Protein AF-A0A1B6M8R6-F1 (afdb_monomer_lite)

Foldseek 3Di:
DDLVVLLVLLVVLLVLLVVLLVQLLVLLPDPPHDPVSVVSNVVSLVSNLVSLVSNLVSLVVVSDALVRSPDVLLVVLSLCSLVPRPVVSCCVRVVDDPVNVVVSVVSSVSSNVSSVSSVVSSVVRVVVVVVVVVPPPDD

Secondary structure (DSSP, 8-state):
--HHHHHHHHHHHHHHHHHHHHHHHHHHTSSS--HHHHHHHHHHHHHHHHHHHHHHHHHHTTSS-HHHH-SHHHHTTTTHHHHTS-HHHHHHHH---HHHHHHHHHHHHHHHHHHHHHHHHHHHHHHHHHHHHTT----

Radius of gyration: 18.16 Å; chains: 1; bounding box: 40×27×61 Å

Structure (mmCIF, N/CA/C/O backbone):
data_AF-A0A1B6M8R6-F1
#
_entry.id   AF-A0A1B6M8R6-F1
#
loop_
_atom_site.group_PDB
_atom_site.id
_atom_site.type_symbol
_atom_site.label_atom_id
_atom_site.label_alt_id
_atom_site.label_comp_id
_atom_site.label_asym_id
_atom_site.label_entity_id
_atom_site.label_seq_id
_atom_site.pdbx_PDB_ins_code
_atom_site.Cartn_x
_atom_site.Cartn_y
_atom_site.Cartn_z
_atom_site.occupancy
_atom_site.B_iso_or_equiv
_atom_site.auth_seq_id
_atom_site.auth_comp_id
_atom_site.auth_asym_id
_atom_site.auth_atom_id
_atom_site.pdbx_PDB_model_num
ATOM 1 N N . LEU A 1 1 ? 19.987 -16.522 -11.161 1.00 50.09 1 LEU A N 1
ATOM 2 C CA . LEU A 1 1 ? 18.749 -17.065 -11.768 1.00 50.09 1 LEU A CA 1
ATOM 3 C C . LEU A 1 1 ? 18.689 -16.599 -13.223 1.00 50.09 1 LEU A C 1
ATOM 5 O O . LEU A 1 1 ? 19.413 -15.678 -13.564 1.00 50.09 1 LEU A O 1
ATOM 9 N N . SER A 1 2 ? 17.912 -17.254 -14.088 1.00 54.34 2 SER A N 1
ATOM 10 C CA . SER A 1 2 ? 17.710 -16.801 -15.477 1.00 54.34 2 SER A CA 1
ATOM 11 C C . SER A 1 2 ? 16.906 -15.492 -15.507 1.00 54.34 2 SER A C 1
ATOM 13 O O . SER A 1 2 ? 15.893 -15.418 -14.813 1.00 54.34 2 SER A O 1
ATOM 15 N N . LEU A 1 3 ? 17.293 -14.531 -16.360 1.00 54.47 3 LEU A N 1
ATOM 16 C CA . LEU A 1 3 ? 16.555 -13.284 -16.662 1.00 54.47 3 LEU A CA 1
ATOM 17 C C . LEU A 1 3 ? 15.056 -13.519 -16.944 1.00 54.47 3 LEU A C 1
ATOM 19 O O . LEU A 1 3 ? 14.214 -12.666 -16.684 1.00 54.47 3 LEU A O 1
ATOM 23 N N . HIS A 1 4 ? 14.700 -14.708 -17.438 1.00 55.22 4 HIS A N 1
ATOM 24 C CA . HIS A 1 4 ? 13.316 -15.097 -17.706 1.00 55.22 4 HIS A CA 1
ATOM 25 C C . HIS A 1 4 ? 12.482 -15.328 -16.430 1.00 55.22 4 HIS A C 1
ATOM 27 O O . HIS A 1 4 ? 11.308 -14.974 -16.389 1.00 55.22 4 HIS A O 1
ATOM 33 N N . LEU A 1 5 ? 13.078 -15.901 -15.376 1.00 56.94 5 LEU A N 1
ATOM 34 C CA . LEU A 1 5 ? 12.411 -16.112 -14.078 1.00 56.94 5 LEU A CA 1
ATOM 35 C C . LEU A 1 5 ? 12.198 -14.791 -13.327 1.00 56.94 5 LEU A C 1
ATOM 37 O O . LEU A 1 5 ? 11.224 -14.637 -12.599 1.00 56.94 5 LEU A O 1
ATOM 41 N N . GLN A 1 6 ? 13.111 -13.854 -13.542 1.00 58.09 6 GLN A N 1
ATOM 42 C CA . GLN A 1 6 ? 13.115 -12.507 -12.987 1.00 58.09 6 GLN A CA 1
ATOM 43 C C . GLN A 1 6 ? 11.986 -11.641 -13.576 1.00 58.09 6 GLN A C 1
ATOM 45 O O . GLN A 1 6 ? 11.116 -11.171 -12.844 1.00 58.09 6 GLN A O 1
ATOM 50 N N . GLY A 1 7 ? 11.848 -11.613 -14.908 1.00 58.47 7 GLY A N 1
ATOM 51 C CA . GLY A 1 7 ? 10.706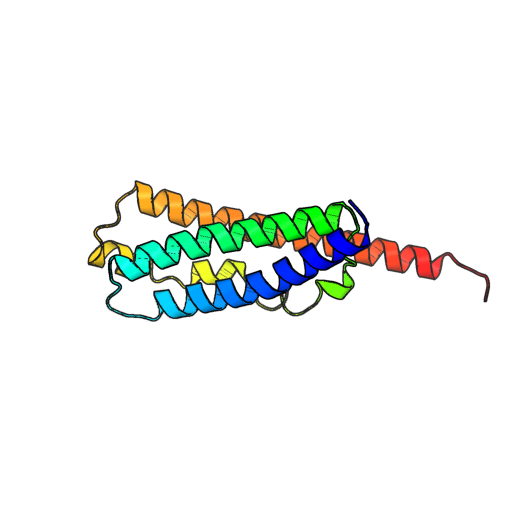 -10.963 -15.565 1.00 58.47 7 GLY A CA 1
ATOM 52 C C . GLY A 1 7 ? 9.334 -11.533 -15.159 1.00 58.47 7 GLY A C 1
ATOM 53 O O . GLY A 1 7 ? 8.369 -10.784 -15.035 1.00 58.47 7 GLY A O 1
ATOM 54 N N . LEU A 1 8 ? 9.231 -12.841 -14.885 1.00 66.38 8 LEU A N 1
ATOM 55 C CA . LEU A 1 8 ? 7.999 -13.471 -14.379 1.00 66.38 8 LEU A CA 1
ATOM 56 C C . LEU A 1 8 ? 7.633 -13.010 -12.957 1.00 66.38 8 LEU A C 1
ATOM 58 O O . LEU A 1 8 ? 6.449 -12.849 -12.655 1.00 66.38 8 LEU A O 1
ATOM 62 N N . ARG A 1 9 ? 8.629 -12.770 -12.093 1.00 69.88 9 ARG A N 1
ATOM 63 C CA . ARG A 1 9 ? 8.415 -12.270 -10.726 1.00 69.88 9 ARG A CA 1
ATOM 64 C C . ARG A 1 9 ? 7.826 -10.863 -10.743 1.00 69.88 9 ARG A C 1
ATOM 66 O O . ARG A 1 9 ? 6.834 -10.618 -10.066 1.00 69.88 9 ARG A O 1
ATOM 73 N N . ALA A 1 10 ? 8.367 -9.977 -11.573 1.00 70.69 10 ALA A N 1
ATOM 74 C CA . ALA A 1 10 ? 7.854 -8.619 -11.710 1.00 70.69 10 ALA A CA 1
ATOM 75 C C . ALA A 1 10 ? 6.403 -8.566 -12.213 1.00 70.69 10 ALA A C 1
ATOM 77 O O . ALA A 1 10 ? 5.594 -7.774 -11.732 1.00 70.69 10 ALA A O 1
ATOM 78 N N . GLN A 1 11 ? 6.047 -9.435 -13.163 1.00 72.00 11 GLN A N 1
ATOM 79 C CA . GLN A 1 11 ? 4.672 -9.547 -13.662 1.00 72.00 11 GLN A CA 1
ATOM 80 C C . GLN A 1 11 ? 3.707 -10.033 -12.586 1.00 72.00 11 GLN A C 1
ATOM 82 O O . GLN A 1 11 ? 2.596 -9.513 -12.460 1.00 72.00 11 GLN A O 1
ATOM 87 N N . TYR A 1 12 ? 4.140 -11.025 -11.807 1.00 78.12 12 TYR A N 1
ATOM 88 C CA . TYR A 1 12 ? 3.383 -11.526 -10.672 1.00 78.12 12 TYR A CA 1
ATOM 89 C C . TYR A 1 12 ? 3.166 -10.426 -9.626 1.00 78.12 12 TYR A C 1
ATOM 91 O O . TYR A 1 12 ? 2.024 -10.194 -9.228 1.00 78.12 12 TYR A O 1
ATOM 99 N N . ALA A 1 13 ? 4.227 -9.702 -9.255 1.00 76.69 13 ALA A N 1
ATOM 100 C CA . ALA A 1 13 ? 4.147 -8.598 -8.306 1.00 76.69 13 ALA A CA 1
ATOM 101 C C . ALA A 1 13 ? 3.195 -7.500 -8.794 1.00 76.69 13 ALA A C 1
ATOM 103 O O . ALA A 1 13 ? 2.285 -7.104 -8.067 1.00 76.69 13 ALA A O 1
ATOM 104 N N . TYR A 1 14 ? 3.303 -7.096 -10.064 1.00 75.00 14 TYR A N 1
ATOM 105 C CA . TYR A 1 14 ? 2.411 -6.108 -10.674 1.00 75.00 14 TYR A CA 1
ATOM 106 C C . TYR A 1 14 ? 0.937 -6.516 -10.584 1.00 75.00 14 TYR A C 1
ATOM 108 O O . TYR A 1 14 ? 0.105 -5.728 -10.136 1.00 75.00 14 TYR A O 1
ATOM 116 N N . GLY A 1 15 ? 0.603 -7.755 -10.961 1.00 77.31 15 GLY A N 1
ATOM 117 C CA . GLY A 1 15 ? -0.765 -8.265 -10.854 1.00 77.31 15 GLY A CA 1
ATOM 118 C C . GLY A 1 15 ? -1.265 -8.313 -9.408 1.00 77.31 15 GLY A C 1
ATOM 119 O O . GLY A 1 15 ? -2.413 -7.957 -9.133 1.00 77.31 15 GLY A O 1
ATOM 120 N N . LYS A 1 16 ? -0.393 -8.697 -8.468 1.00 83.88 16 LYS A N 1
ATOM 121 C CA . LYS A 1 16 ? -0.742 -8.804 -7.050 1.00 83.88 16 LYS A CA 1
ATOM 122 C C . LYS A 1 16 ? -0.964 -7.464 -6.367 1.00 83.88 16 LYS A C 1
ATOM 124 O O . LYS A 1 16 ? -1.834 -7.402 -5.503 1.00 83.88 16 LYS A O 1
ATOM 129 N N . VAL A 1 17 ? -0.272 -6.397 -6.765 1.00 84.38 17 VAL A N 1
ATOM 130 C CA . VAL A 1 17 ? -0.492 -5.061 -6.183 1.00 84.38 17 VAL A CA 1
ATOM 131 C C . VAL A 1 17 ? -1.952 -4.612 -6.337 1.00 84.38 17 VAL A C 1
ATOM 133 O O . VAL A 1 17 ? -2.538 -4.125 -5.371 1.00 84.38 17 VAL A O 1
ATOM 136 N N . PHE A 1 18 ? -2.572 -4.820 -7.504 1.00 80.88 18 PHE A N 1
ATOM 137 C CA . PHE A 1 18 ? -3.979 -4.448 -7.717 1.00 80.88 18 PHE A CA 1
ATOM 138 C C . PHE A 1 18 ? -4.946 -5.321 -6.923 1.00 80.88 18 PHE A C 1
ATOM 140 O O . PHE A 1 18 ? -5.836 -4.797 -6.261 1.00 80.88 18 PHE A O 1
ATOM 147 N N . GLU A 1 19 ? -4.742 -6.640 -6.935 1.00 85.50 19 GLU A N 1
ATOM 148 C CA . GLU A 1 19 ? -5.566 -7.572 -6.157 1.00 85.50 19 GLU A CA 1
ATOM 149 C C . GLU A 1 19 ? -5.527 -7.228 -4.659 1.00 85.50 19 GLU A C 1
ATOM 151 O O . GLU A 1 19 ? -6.551 -7.234 -3.978 1.00 85.50 19 GLU A O 1
ATOM 156 N N . LEU A 1 20 ? -4.347 -6.886 -4.139 1.00 88.19 20 LEU A N 1
ATOM 157 C CA . LEU A 1 20 ? -4.171 -6.492 -2.745 1.00 88.19 20 LEU A CA 1
ATOM 158 C C . LEU A 1 20 ? -4.841 -5.146 -2.445 1.00 88.19 20 LEU A C 1
ATOM 160 O O . LEU A 1 20 ? -5.511 -5.036 -1.420 1.00 88.19 20 LEU A O 1
ATOM 164 N N . ALA A 1 21 ? -4.739 -4.159 -3.340 1.00 84.94 21 ALA A N 1
ATOM 165 C CA . ALA A 1 21 ? -5.439 -2.882 -3.197 1.00 84.94 21 ALA A CA 1
ATOM 166 C C . ALA A 1 21 ? -6.972 -3.050 -3.191 1.00 84.94 21 ALA A C 1
ATOM 168 O O . ALA A 1 21 ? -7.665 -2.432 -2.374 1.00 84.94 21 ALA A O 1
ATOM 169 N N . ASP A 1 22 ? -7.509 -3.928 -4.041 1.00 85.81 22 ASP A N 1
ATOM 170 C CA . ASP A 1 22 ? -8.934 -4.270 -4.060 1.00 85.81 22 ASP A CA 1
ATOM 171 C C . ASP A 1 22 ? -9.358 -4.990 -2.774 1.00 85.81 22 ASP A C 1
ATOM 173 O O . ASP A 1 22 ? -10.402 -4.669 -2.198 1.00 85.81 22 ASP A O 1
ATOM 177 N N . ASN A 1 23 ? -8.533 -5.911 -2.270 1.00 87.81 23 ASN A N 1
ATOM 178 C CA . ASN A 1 23 ? -8.788 -6.609 -1.010 1.00 87.81 23 ASN A CA 1
ATOM 179 C C . ASN A 1 23 ? -8.829 -5.638 0.175 1.00 87.81 23 ASN A C 1
ATOM 181 O O . ASN A 1 23 ? -9.804 -5.659 0.932 1.00 87.81 23 ASN A O 1
ATOM 185 N N . ILE A 1 24 ? -7.834 -4.750 0.293 1.00 87.50 24 ILE A N 1
ATOM 186 C CA . ILE A 1 24 ? -7.793 -3.669 1.294 1.00 87.50 24 ILE A CA 1
ATOM 187 C C . ILE A 1 24 ? -9.065 -2.818 1.181 1.00 87.50 24 ILE A C 1
ATOM 189 O O . ILE A 1 24 ? -9.755 -2.594 2.177 1.00 87.50 24 ILE A O 1
ATOM 193 N N . THR A 1 25 ? -9.432 -2.429 -0.046 1.00 85.06 25 THR A N 1
ATOM 194 C CA . THR A 1 25 ? -10.652 -1.662 -0.334 1.00 85.06 25 THR A CA 1
ATOM 195 C C . THR A 1 25 ? -11.928 -2.364 0.094 1.00 85.06 25 THR A C 1
ATOM 197 O O . THR A 1 25 ? -12.839 -1.729 0.628 1.00 85.06 25 THR A O 1
ATOM 200 N N . SER A 1 26 ? -12.020 -3.671 -0.126 1.00 86.75 26 SER A N 1
ATOM 201 C CA . SER A 1 26 ? -13.194 -4.444 0.267 1.00 86.75 26 SER A CA 1
ATOM 202 C C . SER A 1 26 ? -13.360 -4.498 1.785 1.00 86.75 26 SER A C 1
ATOM 204 O O . SER A 1 26 ? -14.489 -4.471 2.270 1.00 86.75 26 SER A O 1
ATOM 206 N N . ILE A 1 27 ? -12.252 -4.536 2.531 1.00 85.12 27 ILE A N 1
ATOM 207 C CA . ILE A 1 27 ? -12.258 -4.662 3.988 1.00 85.12 27 ILE A CA 1
ATOM 208 C C . ILE A 1 27 ? -12.746 -3.376 4.630 1.00 85.12 27 ILE A C 1
ATOM 210 O O . ILE A 1 27 ? -13.694 -3.412 5.407 1.00 85.12 27 ILE A O 1
ATOM 214 N N . TYR A 1 28 ? -12.160 -2.229 4.277 1.00 77.00 28 TYR A N 1
ATOM 215 C CA . TYR A 1 28 ? -12.524 -0.979 4.947 1.00 77.00 28 TYR A CA 1
ATOM 216 C C . TYR A 1 28 ? -13.919 -0.463 4.562 1.00 77.00 28 TYR A C 1
ATOM 218 O O . TYR A 1 28 ? -14.465 0.403 5.242 1.00 77.00 28 TYR A O 1
ATOM 226 N N . LYS A 1 29 ? -14.519 -0.997 3.488 1.00 83.00 29 LYS A N 1
ATOM 227 C CA . LYS A 1 29 ? -15.925 -0.753 3.126 1.00 83.00 29 LYS A CA 1
ATOM 228 C C . LYS A 1 29 ? -16.920 -1.525 3.995 1.00 83.00 29 LYS A C 1
ATOM 230 O O . LYS A 1 29 ? -18.111 -1.219 3.944 1.00 83.00 29 LYS A O 1
ATOM 235 N N . LYS A 1 30 ? -16.478 -2.524 4.764 1.00 79.25 30 LYS A N 1
ATOM 236 C CA . LYS A 1 30 ? -17.338 -3.218 5.727 1.00 79.25 30 LYS A CA 1
ATOM 237 C C . LYS A 1 30 ? -17.499 -2.350 6.968 1.00 79.25 30 LYS A C 1
ATOM 239 O O . LYS A 1 30 ? -16.537 -1.792 7.490 1.00 79.25 30 LYS A O 1
ATOM 244 N N . THR A 1 31 ? -18.730 -2.209 7.445 1.00 74.56 31 THR A N 1
ATOM 245 C CA . THR A 1 31 ? -19.021 -1.424 8.646 1.00 74.56 31 THR A CA 1
ATOM 246 C C . THR A 1 31 ? -20.180 -2.070 9.410 1.00 74.56 31 THR A C 1
ATOM 248 O O . THR A 1 31 ? -21.217 -2.328 8.793 1.00 74.56 31 THR A O 1
ATOM 251 N N . PRO A 1 32 ? -20.049 -2.311 10.729 1.00 82.94 32 PRO A N 1
ATOM 252 C CA . PRO A 1 32 ? -18.850 -2.102 11.554 1.00 82.94 32 PRO A CA 1
ATOM 253 C C . PRO A 1 32 ? -17.717 -3.094 11.211 1.00 82.94 32 PRO A C 1
ATOM 255 O O . PRO A 1 32 ? -18.016 -4.218 10.803 1.00 82.94 32 PRO A O 1
ATOM 258 N N . PRO A 1 33 ? -16.437 -2.695 11.340 1.00 84.44 33 PRO A N 1
ATOM 259 C CA . PRO A 1 33 ? -15.314 -3.611 11.166 1.00 84.44 33 PRO A CA 1
ATOM 260 C C . PRO A 1 33 ? -15.250 -4.628 12.314 1.00 84.44 33 PRO A C 1
ATOM 262 O O . PRO A 1 33 ? -15.656 -4.347 13.442 1.00 84.44 33 PRO A O 1
ATOM 265 N N . THR A 1 34 ? -14.727 -5.815 12.021 1.00 88.88 34 THR A N 1
ATOM 266 C CA . THR A 1 34 ? -14.467 -6.877 13.003 1.00 88.88 34 THR A CA 1
ATOM 267 C C . THR A 1 34 ? -12.966 -7.040 13.261 1.00 88.88 34 THR A C 1
ATOM 269 O O . THR A 1 34 ? -12.144 -6.550 12.489 1.00 88.88 34 THR A O 1
ATOM 272 N N . VAL A 1 35 ? -12.595 -7.779 14.312 1.00 86.25 35 VAL A N 1
ATOM 273 C CA . VAL A 1 35 ? -11.188 -8.150 14.576 1.00 86.25 35 VAL A CA 1
ATOM 274 C C . VAL A 1 35 ? -10.577 -8.898 13.381 1.00 86.25 35 VAL A C 1
ATOM 276 O O . VAL A 1 35 ? -9.424 -8.669 13.019 1.00 86.25 35 VAL A O 1
ATOM 279 N N . ASP A 1 36 ? -11.362 -9.747 12.710 1.00 88.88 36 ASP A N 1
ATOM 280 C CA . ASP A 1 36 ? -10.915 -10.431 11.494 1.00 88.88 36 ASP A CA 1
ATOM 281 C C . ASP A 1 36 ? -10.647 -9.437 10.357 1.00 88.88 36 ASP A C 1
ATOM 283 O O . ASP A 1 36 ? -9.708 -9.619 9.585 1.00 88.88 36 ASP A O 1
ATOM 287 N N . ASP A 1 37 ? -11.454 -8.382 10.228 1.00 87.81 37 ASP A N 1
ATOM 288 C CA . ASP A 1 37 ? -11.245 -7.347 9.214 1.00 87.81 37 ASP A CA 1
ATOM 289 C C . ASP A 1 37 ? -9.946 -6.568 9.466 1.00 87.81 37 ASP A C 1
ATOM 291 O O . ASP A 1 37 ? -9.196 -6.333 8.522 1.00 87.81 37 ASP A O 1
ATOM 295 N N . GLU A 1 38 ? -9.621 -6.240 10.717 1.00 85.25 38 GLU A N 1
ATOM 296 C CA . GLU A 1 38 ? -8.323 -5.655 11.082 1.00 85.25 38 GLU A CA 1
ATOM 297 C C . GLU A 1 38 ? -7.149 -6.580 10.747 1.00 85.25 38 GLU A C 1
ATOM 299 O O . GLU A 1 38 ? -6.193 -6.153 10.095 1.00 85.25 38 GLU A O 1
ATOM 304 N N . LEU A 1 39 ? -7.224 -7.856 11.135 1.00 86.75 39 LEU A N 1
ATOM 305 C CA . LEU A 1 39 ? -6.155 -8.815 10.863 1.00 86.75 39 LEU A CA 1
ATOM 306 C C . LEU A 1 39 ? -5.908 -8.945 9.353 1.00 86.75 39 LEU A C 1
ATOM 308 O O . LEU A 1 39 ? -4.763 -8.961 8.892 1.00 86.75 39 LEU A O 1
ATOM 312 N N . HIS A 1 40 ? -6.983 -9.013 8.565 1.00 89.94 40 HIS A N 1
ATOM 313 C CA . HIS A 1 40 ? -6.883 -9.047 7.112 1.00 89.94 40 HIS A CA 1
ATOM 314 C C . HIS A 1 40 ? -6.338 -7.737 6.541 1.00 89.94 40 HIS A C 1
ATOM 316 O O . HIS A 1 40 ? -5.527 -7.786 5.615 1.00 89.94 40 HIS A O 1
ATOM 322 N N . LEU A 1 41 ? -6.730 -6.586 7.093 1.00 86.62 41 LEU A N 1
ATOM 323 C CA . LEU A 1 41 ? -6.242 -5.280 6.662 1.00 86.62 41 LEU A CA 1
ATOM 324 C C . LEU A 1 41 ? -4.722 -5.189 6.818 1.00 86.62 41 LEU A C 1
ATOM 326 O O . LEU A 1 41 ? -4.029 -4.896 5.846 1.00 86.62 41 LEU A O 1
ATOM 330 N N . LEU A 1 42 ? -4.203 -5.515 8.005 1.00 86.00 42 LEU A N 1
ATOM 331 C CA . LEU A 1 42 ? -2.768 -5.489 8.301 1.00 86.00 42 LEU A CA 1
ATOM 332 C C . LEU A 1 42 ? -1.994 -6.518 7.467 1.00 86.00 42 LEU A C 1
ATOM 334 O O . LEU A 1 42 ? -0.926 -6.221 6.930 1.00 86.00 42 LEU A O 1
ATOM 338 N N . LYS A 1 43 ? -2.551 -7.721 7.286 1.00 89.44 43 LYS A N 1
ATOM 339 C CA . LYS A 1 43 ? -1.948 -8.755 6.436 1.00 89.44 43 LYS A CA 1
ATOM 340 C C . LYS A 1 43 ? -1.822 -8.294 4.986 1.00 89.44 43 LYS A C 1
ATOM 342 O O . LYS A 1 43 ? -0.758 -8.444 4.384 1.00 89.44 43 LYS A O 1
ATOM 347 N N . TYR A 1 44 ? -2.898 -7.768 4.404 1.00 90.69 44 TYR A N 1
ATOM 348 C CA . TYR A 1 44 ? -2.855 -7.283 3.029 1.00 90.69 44 TYR A CA 1
ATOM 349 C C . TYR A 1 44 ? -2.013 -6.015 2.903 1.00 90.69 44 TYR A C 1
ATOM 351 O O . TYR A 1 44 ? -1.401 -5.836 1.856 1.00 90.69 44 TYR A O 1
ATOM 359 N N . ALA A 1 45 ? -1.886 -5.209 3.964 1.00 86.75 45 ALA A N 1
ATOM 360 C CA . ALA A 1 45 ? -0.949 -4.091 4.021 1.00 86.75 45 ALA A CA 1
ATOM 361 C C . ALA A 1 45 ? 0.498 -4.529 3.820 1.00 86.75 45 ALA A C 1
ATOM 363 O O . ALA A 1 45 ? 1.191 -4.021 2.939 1.00 86.75 45 ALA A O 1
ATOM 364 N N . ALA A 1 46 ? 0.933 -5.501 4.622 1.00 89.12 46 ALA A N 1
ATOM 365 C CA . ALA A 1 46 ? 2.289 -6.022 4.565 1.00 89.12 46 ALA A CA 1
ATOM 366 C C . ALA A 1 46 ? 2.591 -6.618 3.185 1.00 89.12 46 ALA A C 1
ATOM 368 O O . ALA A 1 46 ? 3.602 -6.277 2.577 1.00 89.12 46 ALA A O 1
ATOM 369 N N . LEU A 1 47 ? 1.677 -7.439 2.657 1.00 91.19 47 LEU A N 1
ATOM 370 C CA . LEU A 1 47 ? 1.820 -8.021 1.321 1.00 91.19 47 LEU A CA 1
ATOM 371 C C . LEU A 1 47 ? 1.840 -6.947 0.231 1.00 91.19 47 LEU A C 1
ATOM 373 O O . LEU A 1 47 ? 2.613 -7.050 -0.710 1.00 91.19 47 LEU A O 1
ATOM 377 N N . TYR A 1 48 ? 1.005 -5.915 0.343 1.00 88.94 48 TYR A N 1
ATOM 378 C CA . TYR A 1 48 ? 0.951 -4.834 -0.637 1.00 88.94 48 TYR A CA 1
ATOM 379 C C . TYR A 1 48 ? 2.286 -4.083 -0.710 1.00 88.94 48 TYR A C 1
ATOM 381 O O . TYR A 1 48 ? 2.811 -3.879 -1.802 1.00 88.94 48 TYR A O 1
ATOM 389 N N . MET A 1 49 ? 2.868 -3.733 0.442 1.00 89.12 49 MET A N 1
ATOM 390 C CA . MET A 1 49 ? 4.184 -3.086 0.500 1.00 89.12 49 MET A CA 1
ATOM 391 C C . MET A 1 49 ? 5.303 -4.000 -0.011 1.00 89.12 49 MET A C 1
ATOM 393 O O . MET A 1 49 ? 6.176 -3.535 -0.735 1.00 89.12 49 MET A O 1
ATOM 397 N N . ASP A 1 50 ? 5.254 -5.294 0.310 1.00 90.62 50 ASP A N 1
ATOM 398 C CA . ASP A 1 50 ? 6.202 -6.295 -0.191 1.00 90.62 50 ASP A CA 1
ATOM 399 C C . ASP A 1 50 ? 6.199 -6.369 -1.724 1.00 90.62 50 ASP A C 1
ATOM 401 O O . ASP A 1 50 ? 7.246 -6.291 -2.359 1.00 90.62 50 ASP A O 1
ATOM 405 N N . GLN A 1 51 ? 5.014 -6.391 -2.344 1.00 87.88 51 GLN A N 1
ATOM 406 C CA . GLN A 1 51 ? 4.917 -6.384 -3.806 1.00 87.88 51 GLN A CA 1
ATOM 407 C C . GLN A 1 51 ? 5.363 -5.053 -4.433 1.00 87.88 51 GLN A C 1
ATOM 409 O O . GLN A 1 51 ? 5.852 -5.050 -5.560 1.00 87.88 51 GLN A O 1
ATOM 414 N N . LEU A 1 52 ? 5.215 -3.922 -3.731 1.00 86.81 52 LEU A N 1
ATOM 415 C CA . LEU A 1 52 ? 5.763 -2.643 -4.192 1.00 86.81 52 LEU A CA 1
ATOM 416 C C . LEU A 1 52 ? 7.298 -2.633 -4.170 1.00 86.81 52 LEU A C 1
ATOM 418 O O . LEU A 1 52 ? 7.892 -2.152 -5.131 1.00 86.81 52 LEU A O 1
ATOM 422 N N . MET A 1 53 ? 7.925 -3.180 -3.124 1.00 88.38 53 MET A N 1
ATOM 423 C CA . MET A 1 53 ? 9.387 -3.317 -3.052 1.00 88.38 53 MET A CA 1
ATOM 424 C C . MET A 1 53 ? 9.912 -4.257 -4.143 1.00 88.38 53 MET A C 1
ATOM 426 O O . MET A 1 53 ? 10.843 -3.902 -4.856 1.00 88.38 53 MET A O 1
ATOM 430 N N . ASP A 1 54 ? 9.251 -5.398 -4.362 1.00 86.88 54 ASP A N 1
ATOM 431 C CA .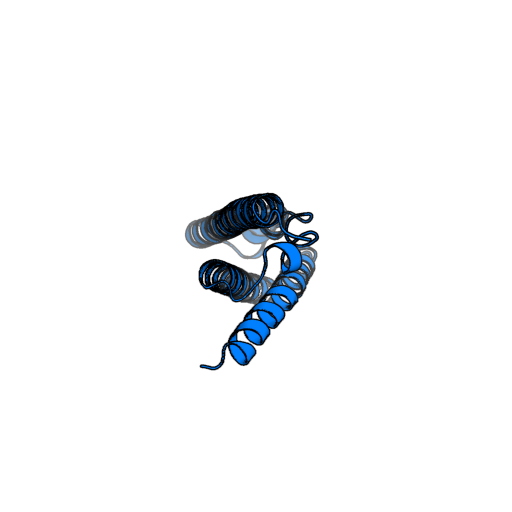 ASP A 1 54 ? 9.604 -6.331 -5.441 1.00 86.88 54 ASP A CA 1
ATOM 432 C C . ASP A 1 54 ? 9.561 -5.667 -6.830 1.00 86.88 54 ASP A C 1
ATOM 434 O O . ASP A 1 54 ? 10.365 -5.985 -7.708 1.00 86.88 54 ASP A O 1
ATOM 438 N N . LEU A 1 55 ? 8.622 -4.740 -7.047 1.00 83.38 55 LEU A N 1
ATOM 439 C CA . LEU A 1 55 ? 8.567 -3.952 -8.277 1.00 83.38 55 LEU A CA 1
ATOM 440 C C . LEU A 1 55 ? 9.685 -2.912 -8.351 1.00 83.38 55 LEU A C 1
ATOM 442 O O . LEU A 1 55 ? 10.190 -2.671 -9.445 1.00 83.38 55 LEU A O 1
ATOM 446 N N . GLU A 1 56 ? 10.047 -2.279 -7.234 1.00 85.50 56 GLU A N 1
ATOM 447 C CA . GLU A 1 56 ? 11.141 -1.302 -7.178 1.00 85.50 56 GLU A CA 1
ATOM 448 C C . GLU A 1 56 ? 12.464 -1.970 -7.556 1.00 85.50 56 GLU A C 1
ATOM 450 O O . GLU A 1 56 ? 13.126 -1.513 -8.490 1.00 85.50 56 GLU A O 1
ATOM 455 N N . ASP A 1 57 ? 12.763 -3.114 -6.938 1.00 85.44 57 ASP A N 1
ATOM 456 C CA . ASP A 1 57 ? 13.942 -3.932 -7.227 1.00 85.44 57 ASP A CA 1
ATOM 457 C C . ASP A 1 57 ? 13.977 -4.363 -8.700 1.00 85.44 57 ASP A C 1
ATOM 459 O O . ASP A 1 57 ? 14.971 -4.164 -9.398 1.00 85.44 57 ASP A O 1
ATOM 463 N N . ALA A 1 58 ? 12.860 -4.883 -9.223 1.00 81.62 58 ALA A N 1
ATOM 464 C CA . ALA A 1 58 ? 12.800 -5.338 -10.609 1.00 81.62 58 ALA A CA 1
ATOM 465 C C . ALA A 1 58 ? 12.979 -4.186 -11.618 1.00 81.62 58 ALA A C 1
ATOM 467 O O . ALA A 1 58 ? 13.536 -4.374 -12.710 1.00 81.62 58 ALA A O 1
ATOM 468 N N . VAL A 1 59 ? 12.505 -2.980 -11.279 1.00 79.38 59 VAL A N 1
ATOM 469 C CA . VAL A 1 59 ? 12.788 -1.784 -12.078 1.00 79.38 59 VAL A CA 1
ATOM 470 C C . VAL A 1 59 ? 14.257 -1.428 -11.982 1.00 79.38 59 VAL A C 1
ATOM 472 O O . VAL A 1 59 ? 14.816 -1.124 -13.030 1.00 79.38 59 VAL A O 1
ATOM 475 N N . ASP A 1 60 ? 14.890 -1.456 -10.810 1.00 82.25 60 ASP A N 1
ATOM 476 C CA . ASP A 1 60 ? 16.310 -1.110 -10.659 1.00 82.25 60 ASP A CA 1
ATOM 477 C C . ASP A 1 60 ? 17.199 -2.042 -11.493 1.00 82.25 60 ASP A C 1
ATOM 479 O O . ASP A 1 60 ? 17.912 -1.584 -12.396 1.00 82.25 60 ASP A O 1
ATOM 483 N N . ASP A 1 61 ? 16.990 -3.351 -11.334 1.00 79.81 61 ASP A N 1
ATOM 484 C CA . ASP A 1 61 ? 17.709 -4.431 -12.020 1.00 79.81 61 ASP A CA 1
ATOM 485 C C . ASP A 1 61 ? 17.481 -4.451 -13.546 1.00 79.81 61 ASP A C 1
ATOM 487 O O . ASP A 1 61 ? 18.170 -5.151 -14.292 1.00 79.81 61 ASP A O 1
ATOM 491 N N . GLY A 1 62 ? 16.528 -3.657 -14.053 1.00 72.75 62 GLY A N 1
ATOM 492 C CA . GLY A 1 62 ? 16.223 -3.570 -15.485 1.00 72.75 62 GLY A CA 1
ATOM 493 C C . GLY A 1 62 ? 15.470 -4.779 -16.031 1.00 72.75 62 GLY A C 1
ATOM 494 O O . GLY A 1 62 ? 15.394 -4.955 -17.246 1.00 72.75 62 GLY A O 1
ATOM 495 N N . GLU A 1 63 ? 14.878 -5.575 -15.144 1.00 71.06 63 GLU A N 1
ATOM 496 C CA . GLU A 1 63 ? 14.076 -6.757 -15.470 1.00 71.06 63 GLU A CA 1
ATOM 497 C C . GLU A 1 63 ? 12.725 -6.380 -16.084 1.00 71.06 63 GLU A C 1
ATOM 499 O O . GLU A 1 63 ? 12.125 -7.152 -16.835 1.00 71.06 63 GLU A O 1
ATOM 504 N N . VAL A 1 64 ? 12.254 -5.167 -15.786 1.00 68.06 64 VAL A N 1
ATOM 505 C CA . VAL A 1 64 ? 10.994 -4.616 -16.283 1.00 68.06 64 VAL A CA 1
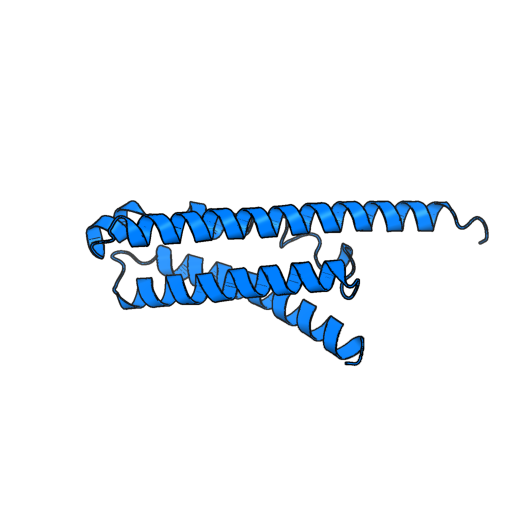ATOM 506 C C . VAL A 1 64 ? 11.259 -3.295 -16.981 1.00 68.06 64 VAL A C 1
ATOM 508 O O . VAL A 1 64 ? 11.930 -2.403 -16.459 1.00 68.06 64 VAL A O 1
ATOM 511 N N . THR A 1 65 ? 10.703 -3.142 -18.181 1.00 64.62 65 THR A N 1
ATOM 512 C CA . THR A 1 65 ? 10.753 -1.855 -18.878 1.00 64.62 65 THR A CA 1
ATOM 513 C C . THR A 1 65 ? 9.740 -0.896 -18.275 1.00 64.62 65 THR A C 1
ATOM 515 O O . THR A 1 65 ? 8.662 -1.292 -17.823 1.00 64.62 65 THR A O 1
ATOM 518 N N . ALA A 1 66 ? 10.047 0.398 -18.332 1.00 59.97 66 ALA A N 1
ATOM 519 C CA . ALA A 1 66 ? 9.148 1.409 -17.800 1.00 59.97 66 ALA A CA 1
ATOM 520 C C . ALA A 1 66 ? 7.780 1.437 -18.505 1.00 59.97 66 ALA A C 1
ATOM 522 O O . ALA A 1 66 ? 6.783 1.823 -17.902 1.00 59.97 66 ALA A O 1
ATOM 523 N N . HIS A 1 67 ? 7.718 0.940 -19.743 1.00 60.53 67 HIS A N 1
ATOM 524 C CA . HIS A 1 67 ? 6.483 0.770 -20.496 1.00 60.53 67 HIS A CA 1
ATOM 525 C C . HIS A 1 67 ? 5.543 -0.288 -19.888 1.00 60.53 67 HIS A C 1
ATOM 527 O O . HIS A 1 67 ? 4.331 -0.088 -19.880 1.00 60.53 67 HIS A O 1
ATOM 533 N N . TRP A 1 68 ? 6.088 -1.374 -19.327 1.00 62.09 68 TRP A N 1
ATOM 534 C CA . TRP A 1 68 ? 5.311 -2.479 -18.744 1.00 62.09 68 TRP A CA 1
ATOM 535 C C . TRP A 1 68 ? 4.598 -2.090 -17.450 1.00 62.09 68 TRP A C 1
ATOM 537 O O . TRP A 1 68 ? 3.456 -2.477 -17.228 1.00 62.09 68 TRP A O 1
ATOM 547 N N . ILE A 1 69 ? 5.263 -1.294 -16.614 1.00 65.25 69 ILE A N 1
ATOM 548 C CA . ILE A 1 69 ? 4.692 -0.789 -15.358 1.00 65.25 69 ILE A CA 1
ATOM 549 C C . ILE A 1 69 ? 3.871 0.497 -15.607 1.00 65.25 69 ILE A C 1
ATOM 551 O O . ILE A 1 69 ? 3.108 0.952 -14.750 1.00 65.25 69 ILE A O 1
ATOM 555 N N . SER A 1 70 ? 3.933 1.071 -16.817 1.00 63.03 70 SER A N 1
ATOM 556 C CA . SER A 1 70 ? 3.176 2.276 -17.159 1.00 63.03 70 SER A CA 1
ATOM 557 C C . SER A 1 70 ? 1.748 1.990 -17.629 1.00 63.03 70 SER A C 1
ATOM 559 O O . SER A 1 70 ? 1.495 1.504 -18.725 1.00 63.03 70 SER A O 1
ATOM 561 N N . ARG A 1 71 ? 0.797 2.382 -16.785 1.00 54.25 71 ARG A N 1
ATOM 562 C CA . ARG A 1 71 ? -0.198 3.455 -17.003 1.00 54.25 71 ARG A CA 1
ATOM 563 C C . ARG A 1 71 ? -1.229 3.375 -15.890 1.00 54.25 71 ARG A C 1
ATOM 565 O O . ARG A 1 71 ? -1.679 4.411 -15.425 1.00 54.25 71 ARG A O 1
ATOM 572 N N . ASP A 1 72 ? -1.547 2.161 -15.451 1.00 55.97 72 ASP A N 1
ATOM 573 C CA . ASP A 1 72 ? -2.625 1.906 -14.501 1.00 55.97 72 ASP A CA 1
ATOM 574 C C . ASP A 1 72 ? -2.129 1.971 -13.046 1.00 55.97 72 ASP A C 1
ATOM 576 O O . ASP A 1 72 ? -2.763 2.642 -12.238 1.00 55.97 72 ASP A O 1
ATOM 580 N N . LEU A 1 73 ? -0.933 1.452 -12.730 1.00 61.28 73 LEU A N 1
ATOM 581 C CA . LEU A 1 73 ? -0.341 1.565 -11.380 1.00 61.28 73 LEU A CA 1
ATOM 582 C C . LEU A 1 73 ? -0.126 3.034 -10.973 1.00 61.28 73 LEU A C 1
ATOM 584 O O . LEU A 1 73 ? -0.405 3.440 -9.848 1.00 61.28 73 LEU A O 1
ATOM 588 N N . LEU A 1 74 ? 0.321 3.846 -11.938 1.00 55.41 74 LEU A N 1
ATOM 589 C CA . LEU A 1 74 ? 0.560 5.281 -11.771 1.00 55.41 74 LEU A CA 1
ATOM 590 C C . LEU A 1 74 ? -0.715 6.130 -11.907 1.00 55.41 74 LEU A C 1
ATOM 592 O O . LEU A 1 74 ? -0.742 7.246 -11.395 1.00 55.41 74 LEU A O 1
ATOM 596 N N . ARG A 1 75 ? -1.765 5.638 -12.588 1.00 53.31 75 ARG A N 1
ATOM 597 C CA . ARG A 1 75 ? -3.054 6.350 -12.703 1.00 53.31 75 ARG A CA 1
ATOM 598 C C . ARG A 1 75 ? -3.862 6.305 -11.424 1.00 53.31 75 ARG A C 1
ATOM 600 O O . ARG A 1 75 ? -4.584 7.257 -11.155 1.00 53.31 75 ARG A O 1
ATOM 607 N N . TYR A 1 76 ? -3.800 5.188 -10.709 1.00 52.75 76 TYR A N 1
ATOM 608 C CA . TYR A 1 76 ? -4.676 4.963 -9.567 1.00 52.75 76 TYR A CA 1
ATOM 609 C C . TYR A 1 76 ? -4.138 5.526 -8.263 1.00 52.75 76 TYR A C 1
ATOM 611 O O . TYR A 1 76 ? -4.872 5.509 -7.281 1.00 52.75 76 TYR A O 1
ATOM 619 N N . GLU A 1 77 ? -2.903 6.046 -8.255 1.00 60.59 77 GLU A N 1
ATOM 620 C CA . GLU A 1 77 ? -2.254 6.491 -7.024 1.00 60.59 77 GLU A CA 1
ATOM 621 C C . GLU A 1 77 ? -2.451 5.410 -5.946 1.00 60.59 77 GLU A C 1
ATOM 623 O O . GLU A 1 77 ? -2.986 5.711 -4.893 1.00 60.59 77 GLU A O 1
ATOM 628 N N . ASN A 1 78 ? -2.126 4.133 -6.222 1.00 65.12 78 ASN A N 1
ATOM 629 C CA . ASN A 1 78 ? -2.578 2.997 -5.390 1.00 65.12 78 ASN A CA 1
ATOM 630 C C . ASN A 1 78 ? -2.248 3.147 -3.888 1.00 65.12 78 ASN A C 1
ATOM 632 O O . ASN A 1 78 ? -2.959 2.597 -3.055 1.00 65.12 78 ASN A O 1
ATOM 636 N N . HIS A 1 79 ? -1.245 3.951 -3.512 1.00 66.06 79 HIS A N 1
ATOM 637 C CA . HIS A 1 79 ? -0.997 4.349 -2.118 1.00 66.06 79 HIS A CA 1
ATOM 638 C C . HIS A 1 79 ? -2.209 5.019 -1.432 1.00 66.06 79 HIS A C 1
ATOM 640 O O . HIS A 1 79 ? -2.381 4.896 -0.223 1.00 66.06 79 HIS A O 1
ATOM 646 N N . ARG A 1 80 ? -3.095 5.674 -2.187 1.00 73.62 80 ARG A N 1
ATOM 647 C CA . ARG A 1 80 ? -4.343 6.289 -1.714 1.00 73.62 80 ARG A CA 1
ATOM 648 C C . ARG A 1 80 ? -5.386 5.279 -1.271 1.00 73.62 80 ARG A C 1
ATOM 650 O O . ARG A 1 80 ? -6.375 5.670 -0.653 1.00 73.62 80 ARG A O 1
ATOM 657 N N . VAL A 1 81 ? -5.175 3.9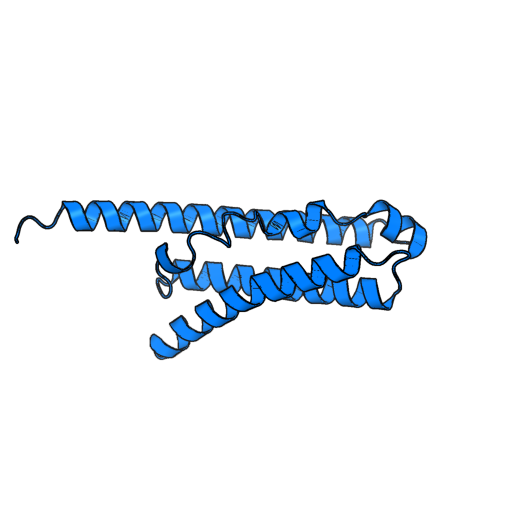85 -1.523 1.00 78.44 81 VAL A N 1
ATOM 658 C CA . VAL A 1 81 ? -5.972 2.937 -0.879 1.00 78.44 81 VAL A CA 1
ATOM 659 C C . VAL A 1 81 ? -5.969 3.115 0.642 1.00 78.44 81 VAL A C 1
ATOM 661 O O . VAL A 1 81 ? -7.005 2.931 1.276 1.00 78.44 81 VAL A O 1
ATOM 664 N N . TRP A 1 82 ? -4.845 3.579 1.200 1.00 79.19 82 TRP A N 1
ATOM 665 C CA . TRP A 1 82 ? -4.701 3.851 2.622 1.00 79.19 82 TRP A CA 1
ATOM 666 C C . TRP A 1 82 ? -5.397 5.143 3.041 1.00 79.19 82 TRP A C 1
ATOM 668 O O . TRP A 1 82 ? -6.095 5.146 4.041 1.00 79.19 82 TRP A O 1
ATOM 678 N N . GLU A 1 83 ? -5.317 6.218 2.251 1.00 77.19 83 GLU A N 1
ATOM 679 C CA . GLU A 1 83 ? -5.958 7.509 2.574 1.00 77.19 83 GLU A CA 1
ATOM 680 C C . GLU A 1 83 ? -7.479 7.416 2.789 1.00 77.19 83 GLU A C 1
ATOM 682 O O . GLU A 1 83 ? -8.064 8.265 3.460 1.00 77.19 83 GLU A O 1
ATOM 687 N N . ASN A 1 84 ? -8.122 6.396 2.216 1.00 75.81 84 ASN A N 1
ATOM 688 C CA . ASN A 1 84 ? -9.569 6.205 2.274 1.00 75.81 84 ASN A CA 1
ATOM 689 C C . ASN A 1 84 ? -10.036 5.301 3.424 1.00 75.81 84 ASN A C 1
ATOM 691 O O . ASN A 1 84 ? -11.244 5.136 3.610 1.00 75.81 84 ASN A O 1
ATOM 695 N N . ILE A 1 85 ? -9.118 4.714 4.196 1.00 81.50 85 ILE A N 1
ATOM 696 C CA . ILE A 1 85 ? -9.489 3.892 5.347 1.00 81.50 85 ILE A CA 1
ATOM 697 C C . ILE A 1 85 ? -10.077 4.813 6.425 1.00 81.50 85 ILE A C 1
ATOM 699 O O . ILE A 1 85 ? -9.430 5.785 6.829 1.00 81.50 85 ILE A O 1
ATOM 703 N N . PRO A 1 86 ? -11.297 4.539 6.928 1.00 79.12 86 PRO A N 1
ATOM 704 C CA . PRO A 1 86 ? -11.936 5.359 7.942 1.00 79.12 86 PRO A CA 1
ATOM 705 C C . PRO A 1 86 ? -11.316 5.062 9.312 1.00 79.12 86 PRO A C 1
ATOM 707 O O . PRO A 1 86 ? -11.941 4.444 10.171 1.00 79.12 86 PRO A O 1
ATOM 710 N N . PHE A 1 87 ? -10.080 5.520 9.520 1.00 79.19 87 PHE A N 1
ATOM 711 C CA . PHE A 1 87 ? -9.261 5.249 10.705 1.00 79.19 87 PHE A CA 1
ATOM 712 C C . PHE A 1 87 ? -10.015 5.494 12.020 1.00 79.19 87 PHE A C 1
ATOM 714 O O . PHE A 1 87 ? -9.951 4.693 12.947 1.00 79.19 87 PHE A O 1
ATOM 721 N N . LYS A 1 88 ? -10.825 6.559 12.071 1.00 81.94 88 LYS A N 1
ATOM 722 C CA . LYS A 1 88 ? -11.671 6.879 13.227 1.00 81.94 88 LYS A CA 1
ATOM 723 C C . LYS A 1 88 ? -12.649 5.750 13.594 1.00 81.94 88 LYS A C 1
ATOM 725 O O . LYS A 1 88 ? -12.831 5.481 14.773 1.00 81.94 88 LYS A O 1
ATOM 730 N N . ILE A 1 89 ? -13.249 5.082 12.608 1.00 83.06 89 ILE A N 1
ATOM 731 C CA . ILE A 1 89 ? -14.192 3.975 12.838 1.00 83.06 89 ILE A CA 1
ATOM 732 C C . ILE A 1 89 ? -13.454 2.752 13.386 1.00 83.06 89 ILE A C 1
ATOM 734 O O . ILE A 1 89 ? -13.949 2.111 14.310 1.00 83.06 89 ILE A O 1
ATOM 738 N N . PHE A 1 90 ? -12.269 2.449 12.849 1.00 82.19 90 PHE A N 1
ATOM 739 C CA . PHE A 1 90 ? -11.418 1.369 13.357 1.00 82.19 90 PHE A CA 1
ATOM 740 C C . PHE A 1 90 ? -10.994 1.646 14.804 1.00 82.19 90 PHE A C 1
ATOM 742 O O . PHE A 1 90 ? -11.161 0.784 15.660 1.00 82.19 90 PHE A O 1
ATOM 749 N N . LYS A 1 91 ? -10.595 2.886 15.104 1.00 83.56 91 LYS A N 1
ATOM 750 C CA . LYS A 1 91 ? -10.255 3.338 16.457 1.00 83.56 91 LYS A CA 1
ATOM 751 C C . LYS A 1 91 ? -11.392 3.186 17.459 1.00 83.56 91 LYS A C 1
ATOM 753 O O . LYS A 1 91 ? -11.182 2.672 18.548 1.00 83.56 91 LYS A O 1
ATOM 758 N N . GLU A 1 92 ? -12.599 3.597 17.087 1.00 87.38 92 GLU A N 1
ATOM 759 C CA . GLU A 1 92 ? -13.766 3.509 17.970 1.00 87.38 92 GLU A CA 1
ATOM 760 C C . GLU A 1 92 ? -14.288 2.071 18.135 1.00 87.38 92 GLU A C 1
ATOM 762 O O . GLU A 1 92 ? -14.812 1.733 19.193 1.00 87.38 92 GLU A O 1
ATOM 767 N N . THR A 1 93 ? -14.169 1.228 17.102 1.00 86.88 93 THR A N 1
ATOM 768 C CA . THR A 1 93 ? -14.768 -0.122 17.090 1.00 86.88 93 THR A CA 1
ATOM 769 C C . THR A 1 93 ? -13.834 -1.199 17.640 1.00 86.88 93 THR A C 1
ATOM 771 O O . THR A 1 93 ? -14.305 -2.142 18.273 1.00 86.88 93 THR A O 1
ATOM 774 N N . LEU A 1 94 ? -12.530 -1.079 17.385 1.00 85.00 94 LEU A N 1
ATOM 775 C CA . LEU A 1 94 ? -11.517 -2.092 17.706 1.00 85.00 94 LEU A CA 1
ATOM 776 C C . LEU A 1 94 ? -10.549 -1.640 18.806 1.00 85.00 94 LEU A C 1
ATOM 778 O O . LEU A 1 94 ? -9.599 -2.353 19.101 1.00 85.00 94 LEU A O 1
ATOM 782 N N . ASP A 1 95 ? -10.801 -0.478 19.418 1.00 83.88 95 ASP A N 1
ATOM 783 C CA . ASP A 1 95 ? -9.982 0.093 20.497 1.00 83.88 95 ASP A CA 1
ATOM 784 C C . ASP A 1 95 ? -8.514 0.330 20.088 1.00 83.88 95 ASP A C 1
ATOM 786 O O . ASP A 1 95 ? -7.594 0.127 20.876 1.00 83.88 95 ASP A O 1
ATOM 790 N N . TRP A 1 96 ? -8.276 0.755 18.836 1.00 85.94 96 TRP A N 1
ATOM 791 C CA . TRP A 1 96 ? -6.920 1.072 18.368 1.00 85.94 96 TRP A CA 1
ATOM 792 C C . TRP A 1 96 ? -6.290 2.189 19.202 1.00 85.94 96 TRP A C 1
ATOM 794 O O . TRP A 1 96 ? -6.816 3.304 19.306 1.00 85.94 96 TRP A O 1
ATOM 804 N N . GLY A 1 97 ? -5.123 1.895 19.759 1.00 83.56 97 GLY A N 1
ATOM 805 C CA . GLY A 1 97 ? -4.321 2.814 20.537 1.00 83.56 97 GLY A CA 1
ATOM 806 C C . GLY A 1 97 ? -3.335 3.606 19.683 1.00 83.56 97 GLY A C 1
ATOM 807 O O . GLY A 1 97 ? -3.410 3.693 18.455 1.00 83.56 97 GLY A O 1
ATOM 808 N N . GLU A 1 98 ? -2.385 4.237 20.370 1.00 87.62 98 GLU A N 1
ATOM 809 C CA . GLU A 1 98 ? -1.333 5.030 19.730 1.00 87.62 98 GLU A CA 1
ATOM 810 C C . GLU A 1 98 ? -0.370 4.172 18.893 1.00 87.62 98 GLU A C 1
ATOM 812 O O . GLU A 1 98 ? 0.204 4.668 17.922 1.00 87.62 98 GLU A O 1
ATOM 817 N N . GLU A 1 99 ? -0.182 2.895 19.242 1.00 87.75 99 GLU A N 1
ATOM 818 C CA . GLU A 1 99 ? 0.714 1.992 18.513 1.00 87.75 99 GLU A CA 1
ATOM 819 C C . GLU A 1 99 ? 0.134 1.600 17.149 1.00 87.75 99 GLU A C 1
ATOM 821 O O . GLU A 1 99 ? 0.830 1.705 16.138 1.00 87.75 99 GLU A O 1
ATOM 826 N N . GLU A 1 100 ? -1.151 1.249 17.093 1.00 84.56 100 GLU A N 1
ATOM 827 C CA . GLU A 1 100 ? -1.866 0.935 15.854 1.00 84.56 100 GLU A CA 1
ATOM 828 C C . GLU A 1 100 ? -1.956 2.167 14.945 1.00 84.56 100 GLU A C 1
ATOM 830 O O . GLU A 1 100 ? -1.752 2.072 13.734 1.00 84.56 100 GLU A O 1
ATOM 835 N N . GLU A 1 101 ? -2.187 3.351 15.524 1.00 84.94 101 GLU A N 1
ATOM 836 C CA . GLU A 1 101 ? -2.164 4.621 14.792 1.00 84.94 101 GLU A CA 1
ATOM 837 C C . GLU A 1 101 ? -0.794 4.899 14.175 1.00 84.94 101 GLU A C 1
ATOM 839 O O . GLU A 1 101 ? -0.682 5.306 13.013 1.00 84.94 101 GLU A O 1
ATOM 844 N N . LYS A 1 102 ? 0.273 4.655 14.935 1.00 88.56 102 LYS A N 1
ATOM 845 C CA . LYS A 1 102 ? 1.641 4.823 14.456 1.00 88.56 102 LYS A CA 1
ATOM 846 C C . LYS A 1 102 ? 1.968 3.842 13.331 1.00 88.56 102 LYS A C 1
ATOM 848 O O . LYS A 1 102 ? 2.570 4.259 12.340 1.00 88.56 102 LYS A O 1
ATOM 853 N N . GLU A 1 103 ? 1.573 2.579 13.461 1.00 86.00 103 GLU A N 1
ATOM 854 C CA . GLU A 1 103 ? 1.821 1.565 12.435 1.00 86.00 103 GLU A CA 1
ATOM 855 C C . GLU A 1 103 ? 1.017 1.845 11.161 1.00 86.00 103 GLU A C 1
ATOM 857 O O . GLU A 1 103 ? 1.568 1.813 10.062 1.00 86.00 103 GLU A O 1
ATOM 862 N N . TYR A 1 104 ? -0.250 2.240 11.286 1.00 85.06 104 TYR A N 1
ATOM 863 C CA . TYR A 1 104 ? -1.062 2.677 10.153 1.00 85.06 104 TYR A CA 1
ATOM 864 C C . TYR A 1 104 ? -0.418 3.854 9.404 1.00 85.06 104 TYR A C 1
ATOM 866 O O . TYR A 1 104 ? -0.248 3.810 8.183 1.00 85.06 104 TYR A O 1
ATOM 874 N N . ASN A 1 105 ? 0.003 4.893 10.131 1.00 86.69 105 ASN A N 1
ATOM 875 C CA . ASN A 1 105 ? 0.669 6.051 9.534 1.00 86.69 105 ASN A CA 1
ATOM 876 C C . ASN A 1 105 ? 1.993 5.667 8.858 1.00 86.69 105 ASN A C 1
ATOM 878 O O . ASN A 1 105 ? 2.319 6.196 7.792 1.00 86.69 105 ASN A O 1
ATOM 882 N N . ARG A 1 106 ? 2.741 4.720 9.439 1.00 89.50 106 ARG A N 1
ATOM 883 C CA . ARG A 1 106 ? 3.942 4.153 8.821 1.00 89.50 106 ARG A CA 1
ATOM 884 C C . ARG A 1 106 ? 3.604 3.467 7.496 1.00 89.50 106 ARG A C 1
ATOM 886 O O . ARG A 1 106 ? 4.251 3.774 6.501 1.00 89.50 106 ARG A O 1
ATOM 893 N N . ILE A 1 107 ? 2.592 2.598 7.463 1.00 87.06 107 ILE A N 1
ATOM 894 C CA . ILE A 1 107 ? 2.148 1.893 6.247 1.00 87.06 107 ILE A CA 1
ATOM 895 C C . ILE A 1 107 ? 1.779 2.890 5.142 1.00 87.06 107 ILE A C 1
ATOM 897 O O . ILE A 1 107 ? 2.217 2.731 3.999 1.00 87.06 107 ILE A O 1
ATOM 901 N N . VAL A 1 108 ? 1.008 3.929 5.482 1.00 85.38 108 VAL A N 1
ATOM 902 C CA . VAL A 1 108 ? 0.599 4.989 4.545 1.00 85.38 108 VAL A CA 1
ATOM 903 C C . VAL A 1 108 ? 1.831 5.687 3.964 1.00 85.38 108 VAL A C 1
ATOM 905 O O . VAL A 1 108 ? 1.961 5.792 2.744 1.00 85.38 108 VAL A O 1
ATOM 908 N N . SER A 1 109 ? 2.751 6.131 4.830 1.00 88.62 109 SER A N 1
ATOM 909 C CA . SER A 1 109 ? 3.965 6.843 4.417 1.00 88.62 109 SER A CA 1
ATOM 910 C C . SER A 1 109 ? 4.862 5.968 3.546 1.00 88.62 109 SER A C 1
ATOM 912 O O . SER A 1 109 ? 5.223 6.370 2.446 1.00 88.62 109 SER A O 1
ATOM 914 N N . THR A 1 110 ? 5.175 4.749 3.989 1.00 89.06 110 THR A N 1
ATOM 915 C CA . THR A 1 110 ? 6.050 3.831 3.250 1.00 89.06 110 THR A CA 1
ATOM 916 C C . THR A 1 110 ? 5.452 3.453 1.897 1.00 89.06 110 THR A C 1
ATOM 918 O O . THR A 1 110 ? 6.151 3.481 0.890 1.00 89.06 110 THR A O 1
ATOM 921 N N . SER A 1 111 ? 4.148 3.166 1.831 1.00 84.69 111 SER A N 1
ATOM 922 C CA . SER A 1 111 ? 3.475 2.860 0.560 1.00 84.69 111 SER A CA 1
ATOM 923 C C . SER A 1 111 ? 3.549 4.023 -0.431 1.00 84.69 111 SER A C 1
ATOM 925 O O . SER A 1 111 ? 3.696 3.805 -1.636 1.00 84.69 111 SER A O 1
ATOM 927 N N . LYS A 1 112 ? 3.437 5.259 0.069 1.00 85.06 112 LYS A N 1
ATOM 928 C CA . LYS A 1 112 ? 3.568 6.469 -0.740 1.00 85.06 112 LYS A CA 1
ATOM 929 C C . LYS A 1 112 ? 4.993 6.632 -1.266 1.00 85.06 112 LYS A C 1
ATOM 931 O O . LYS A 1 112 ? 5.151 6.792 -2.474 1.00 85.06 112 LYS A O 1
ATOM 936 N N . ASP A 1 113 ? 5.994 6.519 -0.397 1.00 88.06 113 ASP A N 1
ATOM 937 C CA . ASP A 1 113 ? 7.406 6.655 -0.767 1.00 88.06 113 ASP A CA 1
ATOM 938 C C . ASP A 1 113 ? 7.801 5.634 -1.848 1.00 88.06 113 ASP A C 1
ATOM 940 O O . ASP A 1 113 ? 8.363 6.009 -2.876 1.00 88.06 113 ASP A O 1
ATOM 944 N N . LEU A 1 114 ? 7.410 4.363 -1.688 1.00 86.44 114 LEU A N 1
ATOM 945 C CA . LEU A 1 114 ? 7.659 3.304 -2.679 1.00 86.44 114 LEU A CA 1
ATOM 946 C C . LEU A 1 114 ? 7.027 3.634 -4.041 1.00 86.44 114 LEU A C 1
ATOM 948 O O . LEU A 1 114 ? 7.650 3.491 -5.093 1.00 86.44 114 LEU A O 1
ATOM 952 N N . CYS A 1 115 ? 5.786 4.125 -4.038 1.00 82.81 115 CYS A N 1
ATOM 953 C CA . CYS A 1 115 ? 5.100 4.541 -5.261 1.00 82.81 115 CYS A CA 1
ATOM 954 C C . CYS A 1 115 ? 5.776 5.750 -5.938 1.00 82.81 115 CYS A C 1
ATOM 956 O O . CYS A 1 115 ? 5.865 5.797 -7.169 1.00 82.81 115 CYS A O 1
ATOM 958 N N . GLU A 1 116 ? 6.246 6.733 -5.167 1.00 84.12 116 GLU A N 1
ATOM 959 C CA . GLU A 1 116 ? 6.956 7.910 -5.684 1.00 84.12 116 GLU A CA 1
ATOM 960 C C . GLU A 1 116 ? 8.344 7.553 -6.241 1.00 84.12 116 GLU A C 1
ATOM 962 O O . GLU A 1 116 ? 8.727 8.054 -7.309 1.00 84.12 116 GLU A O 1
ATOM 967 N N . ASN A 1 117 ? 9.062 6.642 -5.581 1.00 86.00 117 ASN A N 1
ATOM 968 C CA . ASN A 1 117 ? 10.332 6.097 -6.058 1.00 86.00 117 ASN A CA 1
ATOM 969 C C . ASN A 1 117 ? 10.151 5.374 -7.389 1.00 86.00 117 ASN A C 1
ATOM 971 O O . ASN A 1 117 ? 10.791 5.746 -8.377 1.00 86.00 117 ASN A O 1
ATOM 975 N N . LEU A 1 118 ? 9.210 4.426 -7.446 1.00 82.69 118 LEU A N 1
ATOM 976 C CA . LEU A 1 118 ? 8.846 3.706 -8.664 1.00 82.69 118 LEU A CA 1
ATOM 977 C C . LEU A 1 118 ? 8.546 4.675 -9.808 1.00 82.69 118 LEU A C 1
ATOM 979 O O . LEU A 1 118 ? 9.133 4.574 -10.885 1.00 82.69 118 LEU A O 1
ATOM 983 N N . LYS A 1 119 ? 7.693 5.677 -9.571 1.00 80.12 119 LYS A N 1
ATOM 984 C CA . LYS A 1 119 ? 7.373 6.707 -10.569 1.00 80.12 119 LYS A CA 1
ATOM 985 C C . LYS A 1 119 ? 8.625 7.429 -11.070 1.00 80.12 119 LYS A C 1
ATOM 987 O O . LYS A 1 119 ? 8.816 7.569 -12.277 1.00 80.12 119 LYS A O 1
ATOM 992 N N . THR A 1 120 ? 9.496 7.850 -10.157 1.00 83.25 120 THR A N 1
ATOM 993 C CA . THR A 1 120 ? 10.732 8.568 -10.488 1.00 83.25 120 THR A CA 1
ATOM 994 C C . THR A 1 120 ? 11.703 7.701 -11.294 1.00 83.25 120 THR A C 1
ATOM 996 O O . THR A 1 120 ? 12.293 8.181 -12.266 1.00 83.25 120 THR A O 1
ATOM 999 N N . MET A 1 121 ? 11.870 6.429 -10.925 1.00 82.62 121 MET A N 1
ATOM 1000 C CA . MET A 1 121 ? 12.730 5.475 -11.634 1.00 82.62 121 MET A CA 1
ATOM 1001 C C . MET A 1 121 ? 12.217 5.211 -13.051 1.00 82.62 121 MET A C 1
ATOM 1003 O O . MET A 1 121 ? 12.985 5.277 -14.014 1.00 82.62 121 MET A O 1
ATOM 1007 N N . LEU A 1 122 ? 10.908 5.001 -13.196 1.00 77.75 122 LEU A N 1
ATOM 1008 C CA . LEU A 1 122 ? 10.254 4.794 -14.487 1.00 77.75 122 LEU A CA 1
ATOM 1009 C C . LEU A 1 122 ? 10.396 6.025 -15.394 1.00 77.75 122 LEU A C 1
ATOM 1011 O O . LEU A 1 122 ? 10.744 5.889 -16.568 1.00 77.75 122 LEU A O 1
ATOM 1015 N N . ASP A 1 123 ? 10.200 7.232 -14.855 1.00 78.69 123 ASP A N 1
ATOM 1016 C CA . ASP A 1 123 ? 10.376 8.487 -15.595 1.00 78.69 123 ASP A CA 1
ATOM 1017 C C . ASP A 1 123 ? 11.823 8.681 -16.075 1.00 78.69 123 ASP A C 1
ATOM 1019 O O . ASP A 1 123 ? 12.050 9.165 -17.189 1.00 78.69 123 ASP A O 1
ATOM 1023 N N . ARG A 1 124 ? 12.817 8.291 -15.264 1.00 80.94 124 ARG A N 1
ATOM 1024 C CA . ARG A 1 124 ? 14.237 8.323 -15.654 1.00 80.94 124 ARG A CA 1
ATOM 1025 C C . ARG A 1 124 ? 14.537 7.320 -16.768 1.00 80.94 124 ARG A C 1
ATOM 1027 O O . ARG A 1 124 ? 15.125 7.719 -17.773 1.00 80.94 124 ARG A O 1
ATOM 1034 N N . LYS A 1 125 ? 14.085 6.067 -16.642 1.00 75.62 125 LYS A N 1
ATOM 1035 C CA . LYS A 1 125 ? 14.295 5.034 -17.673 1.00 75.62 125 LYS A CA 1
ATOM 1036 C C . LYS A 1 125 ? 13.602 5.389 -18.992 1.00 75.62 125 LYS A C 1
ATOM 1038 O O . LYS A 1 125 ? 14.206 5.272 -20.051 1.00 75.62 125 LYS A O 1
ATOM 1043 N N . ASN A 1 126 ? 12.384 5.932 -18.944 1.00 72.12 126 ASN A N 1
ATOM 1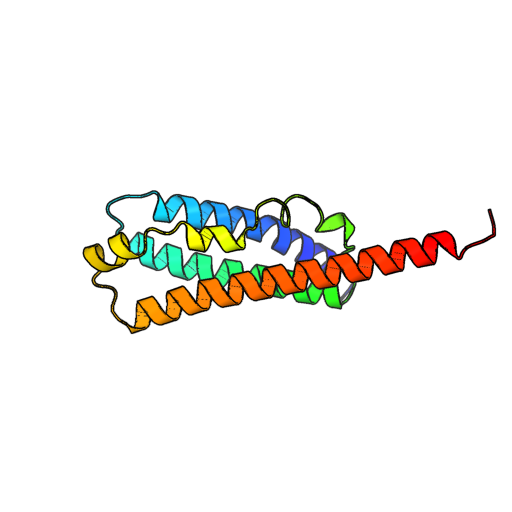044 C CA . ASN A 1 126 ? 11.675 6.410 -20.137 1.00 72.12 126 ASN A CA 1
ATOM 1045 C C . ASN A 1 126 ? 12.411 7.551 -20.862 1.00 72.12 126 ASN A C 1
ATOM 1047 O O . ASN A 1 126 ? 12.340 7.648 -22.086 1.00 72.12 126 ASN A O 1
ATOM 1051 N N . LYS A 1 127 ? 13.101 8.434 -20.128 1.00 75.88 127 LYS A N 1
ATOM 1052 C CA . LYS A 1 127 ? 13.922 9.498 -20.730 1.00 75.88 127 LYS A CA 1
ATOM 1053 C C . LYS A 1 127 ? 15.183 8.946 -21.399 1.00 75.88 127 LYS A C 1
ATOM 1055 O O . LYS A 1 127 ? 15.520 9.440 -22.469 1.00 75.88 127 LYS A O 1
ATOM 1060 N N . GLN A 1 128 ? 15.828 7.938 -20.806 1.00 74.25 128 GLN A N 1
ATOM 1061 C CA . GLN A 1 128 ? 16.987 7.255 -21.401 1.00 74.25 128 GLN A CA 1
ATOM 1062 C C . GLN A 1 128 ? 16.616 6.525 -22.697 1.00 74.25 128 GLN A C 1
ATOM 1064 O O . GLN A 1 128 ? 17.242 6.753 -23.721 1.00 74.25 128 GLN A O 1
ATOM 1069 N N . ILE A 1 129 ? 15.524 5.756 -22.707 1.00 69.69 129 ILE A N 1
ATOM 1070 C CA . ILE A 1 129 ? 15.073 5.050 -23.922 1.00 69.69 129 ILE A CA 1
ATOM 1071 C C . ILE A 1 129 ? 14.850 6.037 -25.081 1.00 69.69 129 ILE A C 1
ATOM 1073 O O . ILE A 1 129 ? 15.327 5.822 -26.189 1.00 69.69 129 ILE A O 1
ATOM 1077 N N . LYS A 1 130 ? 14.203 7.179 -24.811 1.00 63.94 130 LYS A N 1
ATOM 1078 C CA . LYS A 1 130 ? 13.987 8.228 -25.821 1.00 63.94 130 LYS A CA 1
ATOM 1079 C C . LYS A 1 130 ? 15.273 8.911 -26.288 1.00 63.94 130 LYS A C 1
ATOM 1081 O O . LYS A 1 130 ? 15.293 9.424 -27.405 1.00 63.94 130 LYS A O 1
ATOM 1086 N N . SER A 1 131 ? 16.309 9.013 -25.450 1.00 70.06 131 SER A N 1
ATOM 1087 C CA . SER A 1 131 ? 17.599 9.559 -25.893 1.00 70.06 131 SER A CA 1
ATOM 1088 C C . SER A 1 131 ? 18.350 8.565 -26.769 1.00 70.06 131 SER A C 1
ATOM 1090 O O . SER A 1 131 ? 18.936 8.973 -27.769 1.00 70.06 131 SER A O 1
ATOM 1092 N N . ASP A 1 132 ? 18.274 7.280 -26.431 1.00 66.44 132 ASP A N 1
ATOM 1093 C CA . ASP A 1 132 ? 18.961 6.204 -27.144 1.00 66.44 132 ASP A CA 1
ATOM 1094 C C . ASP A 1 132 ? 18.333 5.983 -28.534 1.00 66.44 132 ASP A C 1
ATOM 1096 O O . ASP A 1 132 ? 19.044 5.923 -29.531 1.00 66.44 132 ASP A O 1
ATOM 1100 N N . GLU A 1 133 ? 16.999 6.029 -28.647 1.00 61.31 133 GLU A N 1
ATOM 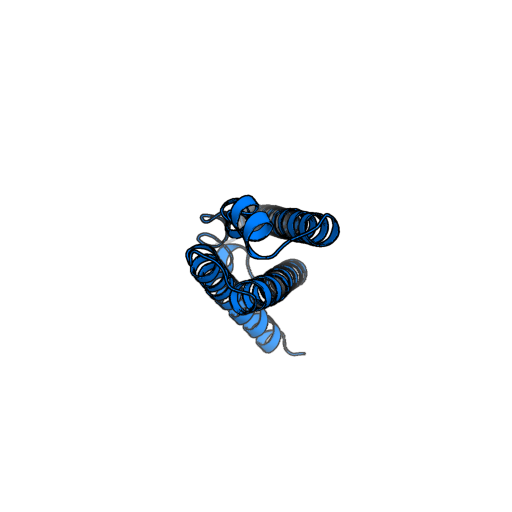1101 C CA . GLU A 1 133 ? 16.282 5.972 -29.936 1.00 61.31 133 GLU A CA 1
ATOM 1102 C C . GLU A 1 133 ? 16.581 7.166 -30.863 1.00 61.31 133 GLU A C 1
ATOM 1104 O O . GLU A 1 133 ? 16.538 7.033 -32.083 1.00 61.31 133 GLU A O 1
ATOM 1109 N N . ASN A 1 134 ? 16.892 8.342 -30.307 1.00 58.62 134 ASN A N 1
ATOM 1110 C CA . ASN A 1 134 ? 17.214 9.545 -31.088 1.00 58.62 134 ASN A CA 1
ATOM 1111 C C . ASN A 1 134 ? 18.711 9.681 -31.412 1.00 58.62 134 ASN A C 1
ATOM 1113 O O . ASN A 1 134 ? 19.097 10.630 -32.098 1.00 58.62 134 ASN A O 1
ATOM 1117 N N . SER A 1 135 ? 19.560 8.787 -30.899 1.00 58.75 135 SER A N 1
ATOM 1118 C CA . SER A 1 135 ? 21.009 8.813 -31.126 1.00 58.75 135 SER A CA 1
ATOM 1119 C C . SER A 1 135 ? 21.506 7.734 -32.089 1.00 58.75 135 SER A C 1
ATOM 1121 O O . SER A 1 135 ? 22.690 7.753 -32.418 1.00 58.75 135 SER A O 1
ATOM 1123 N N . ASP A 1 136 ? 20.618 6.883 -32.617 1.00 50.72 136 ASP A N 1
ATOM 1124 C CA . ASP A 1 136 ? 20.918 5.922 -33.685 1.00 50.72 136 ASP A CA 1
ATOM 1125 C C . ASP A 1 136 ? 20.649 6.553 -35.076 1.00 50.72 136 ASP A C 1
ATOM 1127 O O . ASP A 1 136 ? 19.493 6.670 -35.487 1.00 50.72 136 ASP A O 1
ATOM 1131 N N . PRO A 1 137 ? 21.668 7.013 -35.840 1.00 49.97 137 PRO A N 1
ATOM 1132 C CA . PRO A 1 137 ? 21.463 7.756 -37.086 1.00 49.97 137 PRO A CA 1
ATOM 1133 C C . PRO A 1 137 ? 21.430 6.861 -38.336 1.00 49.97 137 PRO A C 1
ATOM 1135 O O . PRO A 1 137 ? 21.504 7.385 -39.444 1.00 49.97 137 PRO A O 1
ATOM 1138 N N . ASN A 1 138 ? 21.357 5.532 -38.196 1.00 48.00 138 ASN A N 1
ATOM 1139 C CA . ASN A 1 138 ? 21.401 4.601 -39.328 1.00 48.00 138 ASN A CA 1
ATOM 1140 C C . ASN A 1 138 ? 20.161 3.696 -39.377 1.00 48.00 138 ASN A C 1
ATOM 1142 O O . ASN A 1 138 ? 20.183 2.549 -38.934 1.00 48.00 138 ASN A O 1
ATOM 1146 N N . THR A 1 139 ? 19.097 4.203 -40.000 1.00 46.75 139 THR A N 1
ATOM 1147 C CA . THR A 1 139 ? 18.231 3.410 -40.887 1.00 46.75 139 THR A CA 1
ATOM 1148 C C . THR A 1 139 ? 18.177 4.106 -42.238 1.00 46.75 139 THR A C 1
ATOM 1150 O O . THR A 1 139 ? 18.066 5.353 -42.238 1.00 46.75 139 THR A O 1
#

Organism: NCBI:txid36148

pLDDT: mean 77.17, std 11.81, range [46.75, 91.19]

Sequence (139 aa):
LSLHLQGLRAQYAYGKVFELADNITSIYKKTPPTVDDELHLLKYAALYMDQLMDLEDAVDDGEVTAHWISRDLLRYENHRVWENIPFKIFKETLDWGEEEEKEYNRIVSTSKDLCENLKTMLDRKNKQIKSDENSDPNT